Protein AF-A0A9X0G5J4-F1 (afdb_monomer)

Organism: Bacillus cereus (NCBI:txid1396)

Solvent-accessible surface area (backbone atoms only — not comparable to full-atom values): 5715 Å² total; per-residue (Å²): 119,39,72,53,86,68,70,52,47,32,41,27,30,49,96,92,41,45,35,41,32,31,70,48,96,83,78,21,30,35,34,28,34,48,49,48,91,91,50,66,84,68,47,62,73,57,51,33,65,78,42,60,88,52,58,87,53,63,67,52,71,36,42,30,36,42,84,96,50,96,49,48,25,35,60,73,44,74,75,35,48,68,69,62,44,50,56,57,53,68,69,44,40,85,66,45,75,46,127

Sequence (99 aa):
MKVIQSDILVKGYRNGNCYIIIKNENDNFNVYQLFCDVNKDMKVKDIKKIIPSLKHLPDVEIIVSFPNEKFEAFLLLHDIDVKNMNVFRIGLKNKQILL

Mean predicted aligned error: 4.48 Å

Nearest PDB structures (foldseek):
  3tz8-assembly2_B  TM=3.980E-01  e=1.057E+00  Gallus gallus
  7cja-assembly1_A  TM=3.752E-01  e=5.900E-01  Homo sapiens
  6e6e-assembly8_H  TM=4.474E-01  e=3.203E+00  Homo sapiens
  2og8-assembly2_B  TM=3.730E-01  e=2.009E+00  Homo sapiens
  7ote-assembly2_B  TM=4.032E-01  e=3.600E+00  Homo sapiens

Foldseek 3Di:
DAEDPFFFQKWFADPRWIKTWGQDPVRFIWIKIWDDPVCQPPALVNVCVVVVVCVPPDSDQAWYHYVPDPTIIGTDDPRHHPVVVVVVVVNTDPMDRGD

Secondary structure (DSSP, 8-state):
-EE--S-EEEEEEETTEEEEEEE-TTS-EEEEEE--TTTTT--HHHHHHH-GGGTTS-HHHHEEE-TT-SS-EEEEEEEE-HHHHHHHHHT-EEEEE--

Radius of gyration: 12.72 Å; Cα contacts (8 Å, |Δi|>4): 170; chains: 1; bounding box: 28×32×30 Å

Structure (mmCIF, N/CA/C/O backbone):
data_AF-A0A9X0G5J4-F1
#
_entry.id   AF-A0A9X0G5J4-F1
#
loop_
_atom_site.group_PDB
_atom_site.id
_atom_site.type_symbol
_atom_site.label_atom_id
_atom_site.label_alt_id
_atom_site.label_comp_id
_atom_site.label_asym_id
_atom_site.label_entity_id
_atom_site.label_seq_id
_atom_site.pdbx_PDB_ins_code
_atom_site.Cartn_x
_atom_site.Cartn_y
_atom_site.Cartn_z
_atom_site.occupancy
_atom_site.B_iso_or_equiv
_atom_site.auth_seq_id
_atom_site.auth_comp_id
_atom_site.auth_asym_id
_atom_site.auth_atom_id
_atom_site.pdbx_PDB_model_num
ATOM 1 N N . MET A 1 1 ? -10.318 11.495 0.542 1.00 81.06 1 MET A N 1
ATOM 2 C CA . MET A 1 1 ? -9.602 10.205 0.478 1.00 81.06 1 MET A CA 1
ATOM 3 C C . MET A 1 1 ? -9.541 9.767 -0.976 1.00 81.06 1 MET A C 1
ATOM 5 O O . MET A 1 1 ? -10.547 9.918 -1.659 1.00 81.06 1 MET A O 1
ATOM 9 N N . LYS A 1 2 ? -8.388 9.286 -1.455 1.00 89.81 2 LYS A N 1
ATOM 10 C CA . LYS A 1 2 ? -8.230 8.784 -2.829 1.00 89.81 2 LYS A CA 1
ATOM 11 C C . LYS A 1 2 ? -8.763 7.350 -2.932 1.00 89.81 2 LYS A C 1
ATOM 13 O O . LYS A 1 2 ? -8.567 6.553 -2.015 1.00 89.81 2 LYS A O 1
ATOM 18 N N . VAL A 1 3 ? -9.432 7.030 -4.037 1.00 90.50 3 V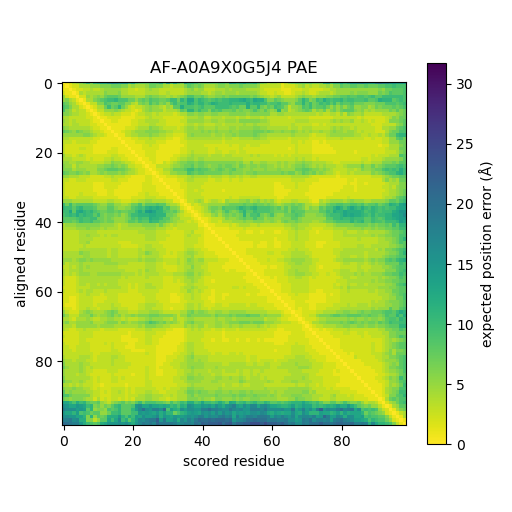AL A N 1
ATOM 19 C CA . VAL A 1 3 ? -9.811 5.654 -4.394 1.00 90.50 3 VAL A CA 1
ATOM 20 C C . VAL A 1 3 ? -8.823 5.176 -5.452 1.00 90.50 3 VAL A C 1
ATOM 22 O O . VAL A 1 3 ? -8.685 5.826 -6.489 1.00 90.50 3 VAL A O 1
ATOM 25 N N . ILE A 1 4 ? -8.111 4.080 -5.199 1.00 87.88 4 ILE A N 1
ATOM 26 C CA . ILE A 1 4 ? -7.188 3.501 -6.179 1.00 87.88 4 ILE A CA 1
ATOM 27 C C . ILE A 1 4 ? -7.984 2.628 -7.144 1.00 87.88 4 ILE A C 1
ATOM 29 O O . ILE A 1 4 ? -8.514 1.600 -6.745 1.00 87.88 4 ILE A O 1
ATOM 33 N N . GLN A 1 5 ? -8.059 3.034 -8.411 1.00 83.62 5 GLN A N 1
ATOM 34 C CA . GLN A 1 5 ? -8.730 2.264 -9.468 1.00 83.62 5 GLN A CA 1
ATOM 35 C C . GLN A 1 5 ? -7.787 1.329 -10.240 1.00 83.62 5 GLN A C 1
ATOM 37 O O . GLN A 1 5 ? -8.234 0.638 -11.146 1.00 83.62 5 GLN A O 1
ATOM 42 N N . SER A 1 6 ? -6.495 1.317 -9.906 1.00 78.56 6 SER A N 1
ATOM 43 C CA . SER A 1 6 ? -5.504 0.447 -10.541 1.00 78.56 6 SER A CA 1
ATOM 44 C C . SER A 1 6 ? -5.776 -1.026 -10.253 1.00 78.56 6 SER A C 1
ATOM 46 O O . SER A 1 6 ? -6.162 -1.379 -9.135 1.00 78.56 6 SER A O 1
ATOM 48 N N . ASP A 1 7 ? -5.471 -1.878 -11.230 1.00 78.25 7 ASP A N 1
ATOM 49 C CA . ASP A 1 7 ? -5.507 -3.323 -11.044 1.00 78.25 7 ASP A CA 1
ATOM 50 C C . ASP A 1 7 ? -4.555 -3.731 -9.914 1.00 78.25 7 ASP A C 1
ATOM 52 O O . ASP A 1 7 ? -3.367 -3.378 -9.878 1.00 78.25 7 ASP A O 1
ATOM 56 N N . ILE A 1 8 ? -5.104 -4.460 -8.944 1.00 80.56 8 ILE A N 1
ATOM 57 C CA . ILE A 1 8 ? -4.327 -5.018 -7.844 1.00 80.56 8 ILE A CA 1
ATOM 58 C C . ILE A 1 8 ? -3.470 -6.129 -8.427 1.00 80.56 8 ILE A C 1
ATOM 60 O O . ILE A 1 8 ? -4.004 -7.145 -8.834 1.00 80.56 8 ILE A O 1
ATOM 64 N N . LEU A 1 9 ? -2.146 -5.983 -8.403 1.00 80.56 9 LEU A N 1
ATOM 65 C CA . LEU A 1 9 ? -1.258 -7.027 -8.920 1.00 80.56 9 LEU A CA 1
ATOM 66 C C . LEU A 1 9 ? -1.147 -8.208 -7.959 1.00 80.56 9 LEU A C 1
ATOM 68 O O . LEU A 1 9 ? -1.057 -9.372 -8.351 1.00 80.56 9 LEU A O 1
ATOM 72 N N . VAL A 1 10 ? -1.051 -7.901 -6.666 1.00 86.56 10 VAL A N 1
ATOM 73 C CA . VAL A 1 10 ? -0.877 -8.911 -5.626 1.00 86.56 10 VAL A CA 1
ATOM 74 C C . VAL A 1 10 ? -1.612 -8.479 -4.373 1.00 86.56 10 VAL A C 1
ATOM 76 O O . VAL A 1 10 ? -1.374 -7.390 -3.849 1.00 86.56 10 VAL A O 1
ATOM 79 N N . LYS A 1 11 ? -2.410 -9.400 -3.833 1.00 91.44 11 LYS A N 1
ATOM 80 C CA . LYS A 1 11 ? -2.876 -9.371 -2.448 1.00 91.44 11 LYS A CA 1
ATOM 81 C C . LYS A 1 11 ? -2.167 -10.476 -1.675 1.00 91.44 11 LYS A C 1
ATOM 83 O O . LYS A 1 11 ? -2.155 -11.630 -2.102 1.00 91.44 11 LYS A O 1
ATOM 88 N N . GLY A 1 12 ? -1.528 -10.147 -0.559 1.00 91.44 12 GLY A N 1
ATOM 89 C CA . GLY A 1 12 ? -0.771 -11.131 0.217 1.00 91.44 12 GLY A CA 1
ATOM 90 C C . GLY A 1 12 ? -0.725 -10.817 1.701 1.00 91.44 12 GLY A C 1
ATOM 91 O O . GLY A 1 12 ? -1.018 -9.704 2.124 1.00 91.44 12 GLY A O 1
ATOM 92 N N . TYR A 1 13 ? -0.344 -11.808 2.503 1.00 91.19 13 TYR A N 1
ATOM 93 C CA . TYR A 1 13 ? -0.483 -11.744 3.955 1.00 91.19 13 TYR A CA 1
ATOM 94 C C . TYR A 1 13 ? 0.848 -11.976 4.658 1.00 9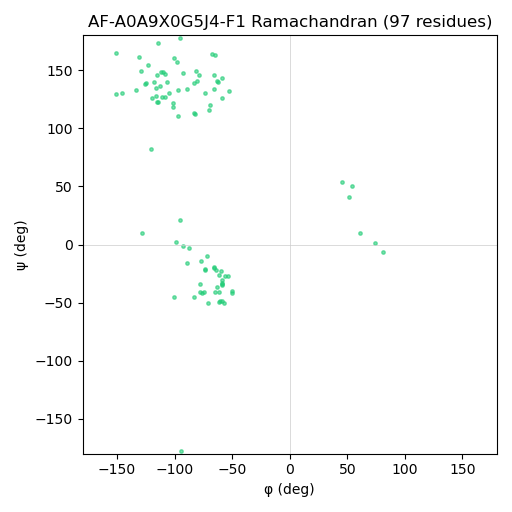1.19 13 TYR A C 1
ATOM 96 O O . TYR A 1 13 ? 1.604 -12.871 4.293 1.00 91.19 13 TYR A O 1
ATOM 104 N N . ARG A 1 14 ? 1.155 -11.225 5.714 1.00 89.81 14 ARG A N 1
ATOM 105 C CA . ARG A 1 14 ? 2.335 -11.494 6.551 1.00 89.81 14 ARG A CA 1
ATOM 106 C C . ARG A 1 14 ? 2.083 -11.027 7.974 1.00 89.81 14 ARG A C 1
ATOM 108 O O . ARG A 1 14 ? 1.677 -9.894 8.187 1.00 89.81 14 ARG A O 1
ATOM 115 N N . ASN A 1 15 ? 2.346 -11.905 8.942 1.00 86.50 15 ASN A N 1
ATOM 116 C CA . ASN A 1 15 ? 2.204 -11.621 10.375 1.00 86.50 15 ASN A CA 1
ATOM 117 C C . ASN A 1 15 ? 0.826 -11.036 10.753 1.00 86.50 15 ASN A C 1
ATOM 119 O O . ASN A 1 15 ? 0.750 -10.096 11.532 1.00 86.50 15 ASN A O 1
ATOM 123 N N . GLY A 1 16 ? -0.253 -11.558 10.160 1.00 85.56 16 GLY A N 1
ATOM 124 C CA . GLY A 1 16 ? -1.619 -11.074 10.403 1.00 85.56 16 GLY A CA 1
ATOM 125 C C . GLY A 1 16 ? -2.014 -9.813 9.626 1.00 85.56 16 GLY A C 1
ATOM 126 O O . GLY A 1 16 ? -3.183 -9.450 9.636 1.00 85.56 16 GLY A O 1
ATOM 127 N N . ASN A 1 17 ? -1.087 -9.181 8.902 1.00 90.12 17 ASN A N 1
ATOM 128 C CA . ASN A 1 17 ? -1.374 -8.017 8.066 1.00 90.12 17 ASN A CA 1
ATOM 129 C C . ASN A 1 17 ? -1.688 -8.430 6.626 1.00 90.12 17 ASN A C 1
ATOM 131 O O . ASN A 1 17 ? -1.104 -9.389 6.109 1.00 90.12 17 ASN A O 1
ATOM 135 N N . CYS A 1 18 ? -2.566 -7.669 5.976 1.00 92.25 18 CYS A N 1
ATOM 136 C CA . CYS A 1 18 ? -2.883 -7.801 4.558 1.00 92.25 18 CYS A CA 1
ATOM 137 C C . CYS A 1 18 ? -2.226 -6.667 3.770 1.00 92.25 18 CYS A C 1
ATOM 139 O O . CYS A 1 18 ? -2.369 -5.497 4.124 1.00 92.25 18 CYS A O 1
ATOM 141 N N . TYR A 1 19 ? -1.537 -7.026 2.693 1.00 94.44 19 TYR A N 1
ATOM 142 C CA . TYR A 1 19 ? -0.801 -6.121 1.823 1.00 94.44 19 TYR A CA 1
ATOM 143 C C . TYR A 1 19 ? -1.379 -6.156 0.416 1.00 94.44 19 TYR A C 1
ATOM 145 O O . TYR A 1 19 ? -1.710 -7.228 -0.097 1.00 94.44 19 TYR A O 1
ATOM 153 N N . ILE A 1 20 ? -1.452 -4.984 -0.202 1.00 93.94 20 ILE A N 1
ATOM 154 C CA . ILE A 1 20 ? -1.873 -4.777 -1.583 1.00 93.94 20 ILE A CA 1
ATOM 155 C C . ILE A 1 20 ? -0.704 -4.135 -2.322 1.00 93.94 20 ILE A C 1
ATOM 157 O O . ILE A 1 20 ? -0.168 -3.118 -1.882 1.00 93.94 20 ILE A O 1
ATOM 161 N N . ILE A 1 21 ? -0.294 -4.748 -3.427 1.00 93.94 21 ILE A N 1
ATOM 162 C CA . ILE A 1 21 ? 0.764 -4.242 -4.300 1.00 93.94 21 ILE A CA 1
ATOM 163 C C . ILE A 1 21 ? 0.118 -3.814 -5.610 1.00 93.94 21 ILE A C 1
ATOM 165 O O . ILE A 1 21 ? -0.572 -4.611 -6.250 1.00 93.94 21 ILE A O 1
ATOM 169 N N . ILE A 1 22 ? 0.388 -2.578 -6.015 1.00 93.19 22 ILE A N 1
ATOM 170 C CA . ILE A 1 22 ? -0.022 -2.037 -7.311 1.00 93.19 22 ILE A CA 1
ATOM 171 C C . ILE A 1 22 ? 1.198 -1.545 -8.076 1.00 93.19 22 ILE A C 1
ATOM 173 O O . ILE A 1 22 ? 2.205 -1.155 -7.474 1.00 93.19 22 ILE A O 1
ATOM 177 N N . LYS A 1 23 ? 1.084 -1.529 -9.401 1.00 92.44 23 LYS A N 1
ATOM 178 C CA . LYS A 1 23 ? 2.021 -0.820 -10.269 1.00 92.44 23 LYS A CA 1
ATOM 179 C C . LYS A 1 23 ? 1.618 0.649 -10.349 1.00 92.44 23 LYS A C 1
ATOM 181 O O . LYS A 1 23 ? 0.426 0.942 -10.422 1.00 92.44 23 LYS A O 1
ATOM 186 N N . ASN A 1 24 ? 2.585 1.554 -10.321 1.00 88.06 24 ASN A N 1
ATOM 187 C CA . ASN A 1 24 ? 2.360 2.968 -10.590 1.00 88.06 24 ASN A CA 1
ATOM 188 C C . ASN A 1 24 ? 2.661 3.296 -12.065 1.00 88.06 24 ASN A C 1
ATOM 190 O O . ASN A 1 24 ? 3.065 2.431 -12.842 1.00 88.06 24 ASN A O 1
ATOM 194 N N . GLU A 1 25 ? 2.451 4.555 -12.444 1.00 85.19 25 GLU A N 1
ATOM 195 C CA . GLU A 1 25 ? 2.616 5.042 -13.821 1.00 85.19 25 GLU A CA 1
ATOM 196 C C . GLU A 1 25 ? 4.073 5.003 -14.320 1.00 85.19 25 GLU A C 1
ATOM 198 O O . GLU A 1 25 ? 4.306 4.971 -15.523 1.00 85.19 25 GLU A O 1
ATOM 203 N N . ASN A 1 26 ? 5.051 4.949 -13.410 1.00 86.75 26 ASN A N 1
ATOM 204 C CA . ASN A 1 26 ? 6.485 4.951 -13.718 1.00 86.75 26 ASN A CA 1
ATOM 205 C C . ASN A 1 26 ? 7.083 3.536 -13.786 1.00 86.75 26 ASN A C 1
ATOM 207 O O . ASN A 1 26 ? 8.281 3.357 -13.586 1.00 86.75 26 ASN A O 1
ATOM 211 N N . ASP A 1 27 ? 6.250 2.517 -13.990 1.00 87.19 27 ASP A N 1
ATOM 212 C CA . ASP A 1 27 ? 6.626 1.101 -13.940 1.00 87.19 27 ASP A CA 1
ATOM 213 C C . ASP A 1 27 ? 7.184 0.586 -12.594 1.00 87.19 27 ASP A C 1
ATOM 215 O O . ASP A 1 27 ? 7.612 -0.569 -12.491 1.00 87.19 27 ASP A O 1
ATOM 219 N N . ASN A 1 28 ? 7.093 1.396 -11.541 1.00 94.88 28 ASN A N 1
ATOM 220 C CA . ASN A 1 28 ? 7.453 1.045 -10.172 1.00 94.88 28 ASN A CA 1
ATOM 221 C C . ASN A 1 28 ? 6.228 0.563 -9.381 1.00 94.88 28 ASN A C 1
ATOM 223 O O . ASN A 1 28 ? 5.122 0.435 -9.908 1.00 94.88 28 ASN A O 1
ATOM 227 N N . PHE A 1 29 ? 6.422 0.259 -8.096 1.00 94.75 29 PHE A N 1
ATOM 228 C CA . PHE A 1 29 ? 5.404 -0.358 -7.252 1.00 94.75 29 PHE A CA 1
ATOM 229 C C . PHE A 1 29 ? 5.132 0.430 -5.977 1.00 94.75 29 PHE A C 1
ATOM 231 O O . PHE A 1 29 ? 6.050 0.842 -5.268 1.00 94.75 29 PHE A O 1
ATOM 238 N N . ASN A 1 30 ? 3.852 0.531 -5.630 1.00 95.31 30 ASN A N 1
ATOM 239 C CA . ASN A 1 30 ? 3.412 0.998 -4.323 1.00 95.31 30 ASN A CA 1
ATOM 240 C C . ASN A 1 30 ? 2.886 -0.186 -3.511 1.00 95.31 30 ASN A C 1
ATOM 242 O O . ASN A 1 30 ? 2.186 -1.058 -4.033 1.00 95.31 30 ASN A O 1
ATOM 246 N N . VAL A 1 31 ? 3.212 -0.200 -2.220 1.00 95.25 31 VAL A N 1
ATOM 247 C CA . VAL A 1 31 ? 2.727 -1.204 -1.271 1.00 95.25 31 VAL A CA 1
ATOM 248 C C . VAL A 1 31 ? 1.851 -0.525 -0.248 1.00 95.25 31 VAL A C 1
ATOM 250 O O . VAL A 1 31 ? 2.299 0.361 0.482 1.00 95.25 31 VAL A O 1
ATOM 253 N N . TYR A 1 32 ? 0.625 -1.008 -0.156 1.00 95.06 32 TYR A N 1
ATOM 254 C CA . TYR A 1 32 ? -0.347 -0.591 0.831 1.00 95.06 32 TYR A CA 1
ATOM 255 C C . TYR A 1 32 ? -0.577 -1.715 1.828 1.00 95.06 32 TYR A C 1
ATOM 257 O O . TYR A 1 32 ? -0.499 -2.897 1.487 1.00 95.06 32 TYR A O 1
ATOM 265 N N . GLN A 1 33 ? -0.878 -1.347 3.064 1.00 94.25 33 GLN A N 1
ATOM 266 C CA . GLN A 1 33 ? -1.323 -2.270 4.094 1.00 94.25 33 GLN A CA 1
ATOM 267 C C . GLN A 1 33 ? -2.749 -1.897 4.493 1.00 94.25 33 GLN A C 1
ATOM 269 O O . GLN A 1 33 ? -3.013 -0.741 4.821 1.00 94.25 33 GLN A O 1
ATOM 274 N N . LEU A 1 34 ? -3.663 -2.870 4.464 1.00 93.25 34 LEU A N 1
ATOM 275 C CA . LEU A 1 34 ? -5.029 -2.656 4.940 1.00 93.25 34 LEU A CA 1
ATOM 276 C C . LEU A 1 34 ? -5.013 -2.333 6.434 1.00 93.25 34 LEU A C 1
ATOM 278 O O . LEU A 1 34 ? -4.263 -2.950 7.202 1.00 93.25 34 LEU A O 1
ATOM 282 N N . PHE A 1 35 ? -5.866 -1.400 6.848 1.00 90.88 35 PHE A N 1
ATOM 283 C CA . PHE A 1 35 ? -6.170 -1.245 8.259 1.00 90.88 35 PHE A CA 1
ATOM 284 C C . PHE A 1 35 ? -6.833 -2.520 8.788 1.00 90.88 35 PHE A C 1
ATOM 286 O O . PHE A 1 35 ? -7.667 -3.151 8.141 1.00 90.88 35 PHE A O 1
ATOM 293 N N . CYS A 1 36 ? -6.434 -2.892 9.990 1.00 81.62 36 CYS A N 1
ATOM 294 C CA . CYS A 1 36 ? -7.079 -3.862 10.848 1.00 81.62 36 CYS A CA 1
ATOM 295 C C . CYS A 1 36 ? -7.598 -3.137 12.099 1.00 81.62 36 CYS A C 1
ATOM 297 O O . CYS A 1 36 ? -7.327 -1.954 12.318 1.00 81.62 36 CYS A O 1
ATOM 299 N N . ASP A 1 37 ? -8.346 -3.836 12.950 1.00 74.62 37 ASP A N 1
ATOM 300 C CA . ASP A 1 37 ? -8.995 -3.206 14.110 1.00 74.62 37 ASP A CA 1
ATOM 301 C C . ASP A 1 37 ? -8.017 -2.465 15.036 1.00 74.62 37 ASP A C 1
ATOM 303 O O . ASP A 1 37 ? -8.395 -1.486 15.676 1.00 74.62 37 ASP A O 1
ATOM 307 N N . VAL A 1 38 ? -6.750 -2.893 15.073 1.00 74.19 38 VAL A N 1
ATOM 308 C CA . VAL A 1 38 ? -5.703 -2.293 15.914 1.00 74.19 38 VAL A CA 1
ATOM 309 C C . VAL A 1 38 ? -5.194 -0.939 15.418 1.00 74.19 38 VAL A C 1
ATOM 311 O O . VAL A 1 38 ? -4.617 -0.195 16.204 1.00 74.19 38 VAL A O 1
ATOM 314 N N . ASN A 1 39 ? -5.368 -0.606 14.138 1.00 79.12 39 ASN A N 1
ATOM 315 C CA . ASN A 1 39 ? -4.847 0.634 13.554 1.00 79.12 39 ASN A CA 1
ATOM 316 C C . ASN A 1 39 ? -5.901 1.456 12.797 1.00 79.12 39 ASN A C 1
ATOM 318 O O . ASN A 1 39 ? -5.545 2.461 12.187 1.00 79.12 39 ASN A O 1
ATOM 322 N N . LYS A 1 40 ? -7.185 1.094 12.904 1.00 77.88 40 LYS A N 1
ATOM 323 C CA . LYS A 1 40 ? -8.317 1.776 12.252 1.00 77.88 40 LYS A CA 1
ATOM 324 C C . LYS A 1 40 ? -8.408 3.290 12.511 1.00 77.88 40 LYS A C 1
ATOM 326 O O . LYS A 1 40 ? -8.949 4.011 11.685 1.00 77.88 40 LYS A O 1
ATOM 331 N N . ASP A 1 41 ? -7.886 3.766 13.645 1.00 84.69 41 ASP A N 1
ATOM 332 C CA . ASP A 1 41 ? -7.969 5.174 14.061 1.00 84.69 41 ASP A CA 1
ATOM 333 C C . ASP A 1 41 ? -6.689 5.9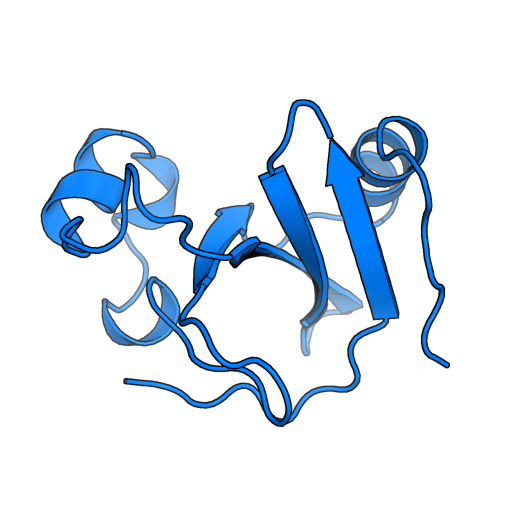77 13.743 1.00 84.69 41 ASP A C 1
ATOM 335 O O . ASP A 1 41 ? -6.588 7.161 14.089 1.00 84.69 41 ASP A O 1
ATOM 339 N N . MET A 1 42 ? -5.685 5.356 13.106 1.00 89.44 42 MET A N 1
ATOM 340 C CA . MET A 1 42 ? -4.451 6.050 12.732 1.00 89.44 42 MET A CA 1
ATOM 341 C C . MET A 1 42 ? -4.723 7.123 11.680 1.00 89.44 42 MET A C 1
ATOM 343 O O . MET A 1 42 ? -5.355 6.882 10.655 1.00 89.44 42 MET A O 1
ATOM 347 N N . LYS A 1 43 ? -4.166 8.317 11.896 1.00 92.62 43 LYS A N 1
ATOM 348 C CA . LYS A 1 43 ? -4.271 9.428 10.946 1.00 92.62 43 LYS A CA 1
ATOM 349 C C . LYS A 1 43 ? -2.996 9.542 10.118 1.00 92.62 43 LYS A C 1
ATOM 351 O O . LYS A 1 43 ? -1.918 9.123 10.539 1.00 92.62 43 LYS A O 1
ATOM 356 N N . VAL A 1 44 ? -3.088 10.219 8.972 1.00 93.44 44 VAL A N 1
ATOM 357 C CA . VAL A 1 44 ? -1.944 10.476 8.075 1.00 93.44 44 VAL A CA 1
ATOM 358 C C . VAL A 1 44 ? -0.734 11.057 8.817 1.00 93.44 44 VAL A C 1
ATOM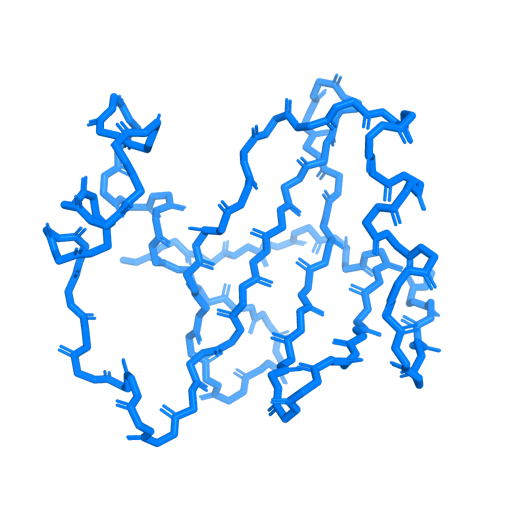 360 O O . VAL A 1 44 ? 0.397 10.624 8.601 1.00 93.44 44 VAL A O 1
ATOM 363 N N . LYS A 1 45 ? -0.962 11.992 9.748 1.00 94.56 45 LYS A N 1
ATOM 364 C CA . LYS A 1 45 ? 0.103 12.589 10.571 1.00 94.56 45 LYS A CA 1
ATOM 365 C C . LYS A 1 45 ? 0.873 11.556 11.404 1.00 94.56 45 LYS A C 1
ATOM 367 O O . LYS A 1 45 ? 2.066 11.737 11.629 1.00 94.56 45 LYS A O 1
ATOM 372 N N . ASP A 1 46 ? 0.206 10.506 11.876 1.00 94.25 46 ASP A N 1
ATOM 373 C CA . ASP A 1 46 ? 0.801 9.475 12.727 1.00 94.25 46 ASP A CA 1
ATOM 374 C C . ASP A 1 46 ? 1.630 8.522 11.861 1.00 94.25 46 ASP A C 1
ATOM 376 O O . ASP A 1 46 ? 2.779 8.222 12.185 1.00 94.25 46 ASP A O 1
ATOM 380 N N . ILE A 1 47 ? 1.113 8.171 10.681 1.00 93.44 47 ILE A N 1
ATOM 381 C CA . ILE A 1 47 ? 1.838 7.388 9.673 1.00 93.44 47 ILE A CA 1
ATOM 382 C C . ILE A 1 47 ? 3.103 8.126 9.217 1.00 93.44 47 ILE A C 1
ATOM 384 O O . ILE A 1 47 ? 4.188 7.556 9.259 1.00 93.44 47 ILE A O 1
ATOM 388 N N . LYS A 1 48 ? 3.014 9.419 8.874 1.00 95.00 48 LYS A N 1
ATOM 389 C CA . LYS A 1 48 ? 4.174 10.241 8.469 1.00 95.00 48 LYS A CA 1
ATOM 390 C C . LYS A 1 48 ? 5.219 10.434 9.576 1.00 95.00 48 LYS A C 1
ATOM 392 O O . LYS A 1 48 ? 6.373 10.756 9.283 1.00 95.00 48 LYS A O 1
ATOM 397 N N . LYS A 1 49 ? 4.839 10.273 10.849 1.00 94.62 49 LYS A N 1
ATOM 398 C CA . LYS A 1 49 ? 5.795 10.246 11.969 1.00 94.62 49 LYS A CA 1
ATOM 399 C C . LYS A 1 49 ? 6.560 8.924 12.021 1.00 94.62 49 LYS A C 1
ATOM 401 O O . LYS A 1 49 ? 7.761 8.956 12.261 1.00 94.62 49 LYS A O 1
ATOM 406 N N . ILE A 1 50 ? 5.879 7.802 11.784 1.00 93.19 50 ILE A N 1
ATOM 407 C CA . ILE A 1 50 ? 6.463 6.450 11.825 1.00 93.19 50 ILE A CA 1
ATOM 408 C C . ILE A 1 50 ? 7.265 6.140 10.556 1.00 93.19 50 ILE A C 1
ATOM 410 O O . ILE A 1 50 ? 8.289 5.468 10.630 1.00 93.19 50 ILE A O 1
ATOM 414 N N . ILE A 1 51 ? 6.827 6.655 9.404 1.00 93.25 51 ILE A N 1
ATOM 415 C CA . ILE A 1 51 ? 7.444 6.443 8.092 1.00 93.25 51 ILE A CA 1
ATOM 416 C C . ILE A 1 51 ? 7.854 7.809 7.512 1.00 93.25 51 ILE A C 1
ATOM 418 O O . ILE A 1 51 ? 7.123 8.404 6.713 1.00 93.25 51 ILE A O 1
ATOM 422 N N . PRO A 1 52 ? 9.022 8.352 7.911 1.00 91.12 52 PRO A N 1
ATOM 423 C CA . PRO A 1 52 ? 9.435 9.699 7.524 1.00 91.12 52 PRO A CA 1
ATOM 424 C C . PRO A 1 52 ? 9.603 9.889 6.017 1.00 91.12 52 PRO A C 1
ATOM 426 O O . PRO A 1 52 ? 9.442 11.010 5.535 1.00 91.12 52 PRO A O 1
ATOM 429 N N . SER A 1 53 ? 9.891 8.814 5.274 1.00 91.69 53 SER A N 1
ATOM 430 C CA . SER A 1 53 ? 10.005 8.858 3.814 1.00 91.69 53 SER A CA 1
ATOM 431 C C . SER A 1 53 ? 8.716 9.328 3.144 1.00 91.69 53 SER A C 1
ATOM 433 O O . SER A 1 53 ? 8.793 9.893 2.067 1.00 91.69 53 SER A O 1
ATOM 435 N N . LEU A 1 54 ? 7.550 9.205 3.785 1.00 94.44 54 LEU A N 1
ATOM 436 C CA . LEU A 1 54 ? 6.265 9.627 3.220 1.00 94.44 54 LEU A CA 1
ATOM 437 C C . LEU A 1 54 ? 5.922 11.101 3.491 1.00 94.44 54 LEU A C 1
ATOM 439 O O . LEU A 1 54 ? 4.894 11.587 3.026 1.00 94.44 54 LEU A O 1
ATOM 443 N N . LYS A 1 55 ? 6.746 11.844 4.247 1.00 94.69 55 LYS A N 1
ATOM 444 C CA . LYS A 1 55 ? 6.430 13.229 4.655 1.00 94.69 55 LYS A CA 1
ATOM 445 C C . LYS A 1 55 ? 6.196 14.180 3.482 1.00 94.69 55 LYS A C 1
ATOM 447 O O . LYS A 1 55 ? 5.354 15.067 3.602 1.00 94.69 55 LYS A O 1
ATOM 452 N N . HIS A 1 56 ? 6.930 13.983 2.390 1.00 93.62 56 HIS A N 1
ATOM 453 C CA . HIS A 1 56 ? 6.872 14.824 1.196 1.00 93.62 56 HIS A CA 1
ATOM 454 C C . HIS A 1 56 ? 5.645 14.547 0.315 1.00 93.62 56 HIS A C 1
ATOM 456 O O . HIS A 1 56 ? 5.334 15.350 -0.559 1.00 93.62 56 HIS A O 1
ATOM 462 N N . LEU A 1 57 ? 4.944 13.432 0.537 1.00 94.44 57 LEU A N 1
ATOM 463 C CA . LEU A 1 57 ? 3.785 13.060 -0.265 1.00 94.44 57 LEU A CA 1
ATOM 464 C C . LEU A 1 57 ? 2.522 13.795 0.206 1.00 94.44 57 LEU A C 1
ATOM 466 O O . LEU A 1 57 ? 2.373 14.052 1.407 1.00 94.44 57 LEU A O 1
ATOM 470 N N . PRO A 1 58 ? 1.575 14.093 -0.695 1.00 94.12 58 PRO A N 1
ATOM 471 C CA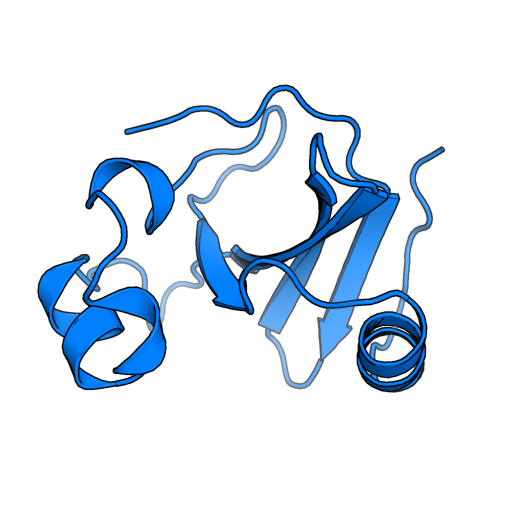 . PRO A 1 58 ? 0.263 14.608 -0.322 1.00 94.12 58 PRO A CA 1
ATOM 472 C C . PRO A 1 58 ? -0.481 13.649 0.612 1.00 94.12 58 PRO A C 1
ATOM 474 O O . PRO A 1 58 ? -0.439 12.434 0.433 1.00 94.12 58 PRO A O 1
ATOM 477 N N . ASP A 1 59 ? -1.226 14.185 1.580 1.00 93.88 59 ASP A N 1
ATOM 478 C CA . ASP A 1 59 ? -1.968 13.362 2.548 1.00 93.88 59 ASP A CA 1
ATOM 479 C C . ASP A 1 59 ? -2.978 12.416 1.879 1.00 93.88 59 ASP A C 1
ATOM 481 O O . ASP A 1 59 ? -3.217 11.313 2.370 1.00 93.88 59 ASP A O 1
ATOM 485 N N . VAL A 1 60 ? -3.524 12.824 0.729 1.00 92.25 60 VAL A N 1
ATOM 486 C CA . VAL A 1 60 ? -4.489 12.039 -0.056 1.00 92.25 60 VAL A CA 1
ATOM 487 C C . VAL A 1 60 ? -3.903 10.753 -0.643 1.00 92.25 60 VAL A C 1
ATOM 489 O O . VAL A 1 60 ? -4.669 9.862 -0.990 1.00 92.25 60 VAL A O 1
ATOM 492 N N . GLU A 1 61 ? -2.575 10.653 -0.745 1.00 92.12 61 GLU A N 1
ATOM 493 C CA . GLU A 1 61 ? -1.860 9.468 -1.238 1.00 92.12 61 GLU A CA 1
ATOM 494 C C . GLU A 1 61 ? -1.521 8.480 -0.113 1.00 92.12 61 GLU A C 1
ATOM 496 O O . GLU A 1 61 ? -1.178 7.329 -0.377 1.00 92.12 61 GLU A O 1
ATOM 501 N N . ILE A 1 62 ? -1.592 8.923 1.149 1.00 95.00 62 ILE A N 1
ATOM 502 C CA . ILE A 1 62 ? -1.146 8.121 2.292 1.00 95.00 62 ILE A CA 1
ATOM 503 C C . ILE A 1 62 ? -2.218 7.148 2.749 1.00 95.00 62 ILE A C 1
ATOM 505 O O . ILE A 1 62 ? -1.888 6.003 3.020 1.00 95.00 62 ILE A O 1
ATOM 509 N N . ILE A 1 63 ? -3.469 7.594 2.862 1.00 95.00 63 ILE A N 1
ATOM 510 C CA . ILE A 1 63 ? -4.605 6.729 3.192 1.00 95.00 63 ILE A CA 1
ATOM 511 C C . ILE A 1 63 ? -5.538 6.693 1.991 1.00 95.00 63 ILE A C 1
ATOM 513 O O . ILE A 1 63 ? -6.017 7.731 1.522 1.00 95.00 63 ILE A O 1
ATOM 517 N N . VAL A 1 64 ? -5.781 5.484 1.502 1.00 93.50 64 VAL A N 1
ATOM 518 C CA . VAL A 1 64 ? -6.539 5.225 0.285 1.00 93.50 64 VAL A CA 1
ATOM 519 C C . VAL A 1 64 ? -7.596 4.158 0.527 1.00 93.50 64 VAL A C 1
ATOM 521 O O . VAL A 1 64 ? -7.515 3.367 1.463 1.00 93.50 64 VAL A O 1
ATOM 524 N N . SER A 1 65 ? -8.576 4.107 -0.363 1.00 92.44 65 SER A N 1
ATOM 525 C CA . SER A 1 65 ? -9.539 3.009 -0.441 1.00 92.44 65 SER A CA 1
ATOM 526 C C . SER A 1 65 ? -9.322 2.220 -1.728 1.00 92.44 65 SER A C 1
ATOM 528 O O . SER A 1 65 ? -8.906 2.779 -2.746 1.00 92.44 65 SER A O 1
ATOM 530 N N . PHE A 1 66 ? -9.602 0.920 -1.675 1.00 90.00 66 PHE A N 1
ATOM 531 C CA . PHE A 1 66 ? -9.572 0.032 -2.832 1.00 90.00 66 PHE A CA 1
ATOM 532 C C . PHE A 1 66 ? -10.994 -0.446 -3.150 1.00 90.00 66 PHE A C 1
ATOM 534 O O . PHE A 1 66 ? -11.722 -0.824 -2.226 1.00 90.00 66 PHE A O 1
ATOM 541 N N . PRO A 1 67 ? -11.402 -0.466 -4.431 1.00 83.25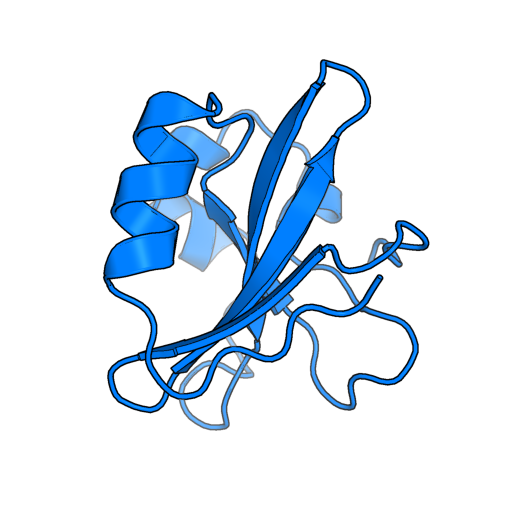 67 PRO A N 1
ATOM 542 C CA . PRO A 1 67 ? -12.627 -1.123 -4.854 1.00 83.25 67 PRO A CA 1
ATOM 543 C C . PRO A 1 67 ? -12.629 -2.568 -4.349 1.00 83.25 67 PRO A C 1
ATOM 545 O O . PRO A 1 67 ? -11.642 -3.282 -4.502 1.00 83.25 67 PRO A O 1
ATOM 548 N N . ASN A 1 68 ? -13.741 -2.996 -3.750 1.00 82.44 68 ASN A N 1
ATOM 549 C CA . ASN A 1 68 ? -13.947 -4.335 -3.176 1.00 82.44 68 ASN A CA 1
ATOM 550 C C . ASN A 1 68 ? -13.230 -4.635 -1.848 1.00 82.44 68 ASN A C 1
ATOM 552 O O . ASN A 1 68 ? -13.415 -5.726 -1.303 1.00 82.44 68 ASN A O 1
ATOM 556 N N . GLU A 1 69 ? -12.493 -3.687 -1.268 1.00 85.88 69 GLU A N 1
ATOM 557 C CA . GLU A 1 69 ? -11.992 -3.819 0.100 1.00 85.88 69 GLU A CA 1
ATOM 558 C C . GLU A 1 69 ? -12.914 -3.094 1.082 1.00 85.88 69 GLU A C 1
ATOM 560 O O . GLU A 1 69 ? -13.316 -1.952 0.873 1.00 85.88 69 GLU A O 1
ATOM 565 N N . LYS A 1 70 ? -13.251 -3.768 2.187 1.00 84.25 70 LYS A N 1
ATOM 566 C CA . LYS A 1 70 ? -14.091 -3.181 3.246 1.00 84.25 70 LYS A CA 1
ATOM 567 C C . LYS A 1 70 ? -13.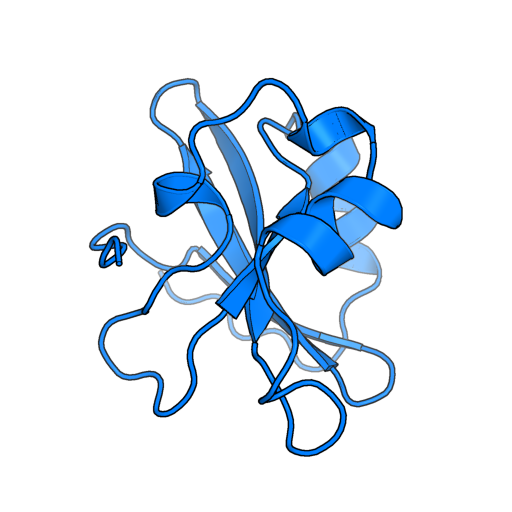354 -2.140 4.085 1.00 84.25 70 LYS A C 1
ATOM 569 O O . LYS A 1 70 ? -13.997 -1.330 4.744 1.00 84.25 70 LYS A O 1
ATOM 574 N N . PHE A 1 71 ? -12.028 -2.209 4.098 1.00 86.38 71 PHE A N 1
ATOM 575 C CA . PHE A 1 71 ? -11.171 -1.377 4.927 1.00 86.38 71 PHE A CA 1
ATOM 576 C C . PHE A 1 71 ? -10.320 -0.466 4.051 1.00 86.38 71 PHE A C 1
ATOM 578 O O . PHE A 1 71 ? -9.882 -0.852 2.966 1.00 86.38 71 PHE A O 1
ATOM 585 N N . GLU A 1 72 ? -10.064 0.736 4.557 1.00 92.31 72 GLU A N 1
ATOM 586 C CA . GLU A 1 72 ? -9.050 1.624 4.003 1.00 92.31 72 GLU A CA 1
ATOM 587 C C . GLU A 1 72 ? -7.652 1.002 4.165 1.00 92.31 72 GLU A C 1
ATOM 589 O O . GLU A 1 72 ? -7.429 0.080 4.957 1.00 92.31 72 GLU A O 1
ATOM 594 N N . ALA A 1 73 ? -6.693 1.519 3.410 1.00 93.88 73 ALA A N 1
ATOM 595 C CA . ALA A 1 73 ? -5.309 1.088 3.429 1.00 93.88 73 ALA A CA 1
ATOM 596 C C . ALA A 1 73 ? -4.391 2.290 3.598 1.00 93.88 73 ALA A C 1
ATOM 598 O O . ALA A 1 73 ? -4.684 3.371 3.088 1.00 93.88 73 ALA A O 1
ATOM 599 N N . PHE A 1 74 ? -3.243 2.085 4.237 1.00 94.69 74 PHE A N 1
ATOM 600 C CA . PHE A 1 74 ? -2.192 3.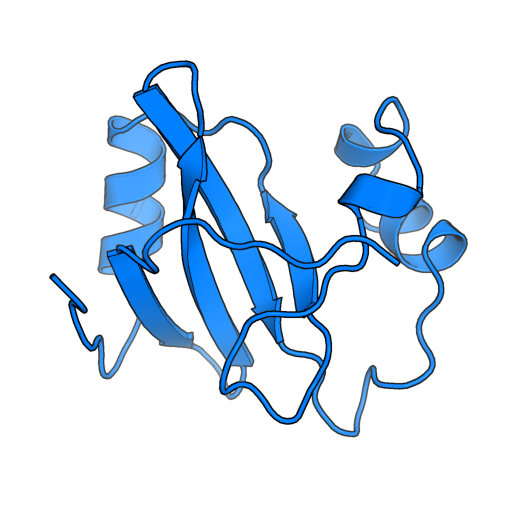090 4.268 1.00 94.69 74 PHE A CA 1
ATOM 601 C C . PHE A 1 74 ? -0.995 2.694 3.409 1.00 94.69 74 PHE A C 1
ATOM 603 O O . PHE A 1 74 ? -0.647 1.517 3.290 1.00 94.69 74 PHE A O 1
ATOM 610 N N . LEU A 1 75 ? -0.351 3.695 2.820 1.00 95.50 75 LEU A N 1
ATOM 611 C CA . LEU A 1 75 ? 0.870 3.554 2.048 1.00 95.50 75 LEU A CA 1
ATOM 612 C C . LEU A 1 75 ? 2.021 3.181 2.984 1.00 95.50 75 LEU A C 1
ATOM 614 O O . LEU A 1 75 ? 2.346 3.916 3.915 1.00 95.50 75 LEU A O 1
ATOM 618 N N . LEU A 1 76 ? 2.631 2.029 2.729 1.00 95.12 76 LEU A N 1
ATOM 619 C CA . LEU A 1 76 ? 3.769 1.514 3.483 1.00 95.12 76 LEU A CA 1
ATOM 620 C C . LEU A 1 76 ? 5.080 1.775 2.740 1.00 95.12 76 LEU A C 1
ATOM 622 O O . LEU A 1 76 ? 6.054 2.213 3.347 1.00 95.12 76 LEU A O 1
ATOM 626 N N . LEU A 1 77 ? 5.097 1.504 1.432 1.00 95.06 77 LEU A N 1
ATOM 627 C CA . LEU A 1 77 ? 6.249 1.717 0.558 1.00 95.06 77 LEU A CA 1
ATOM 628 C C . LEU A 1 77 ? 5.800 2.417 -0.726 1.00 95.06 77 LEU A C 1
ATOM 630 O O . LEU A 1 77 ? 4.822 1.997 -1.343 1.00 95.06 77 LEU A O 1
ATOM 634 N N . HIS A 1 78 ? 6.527 3.458 -1.121 1.00 95.25 78 HIS A N 1
ATOM 635 C CA . HIS A 1 78 ? 6.219 4.294 -2.277 1.00 95.25 78 HIS A CA 1
ATOM 636 C C . HIS A 1 78 ? 7.315 4.173 -3.332 1.00 95.25 78 HIS A C 1
ATOM 638 O O . HIS A 1 78 ? 8.490 4.271 -2.982 1.00 95.25 78 HIS A O 1
ATOM 644 N N . ASP A 1 79 ? 6.913 4.017 -4.591 1.00 94.75 79 ASP A N 1
ATOM 645 C CA . ASP A 1 79 ? 7.779 4.077 -5.771 1.00 94.75 79 ASP A CA 1
ATOM 646 C C . ASP A 1 79 ? 8.987 3.127 -5.702 1.00 94.75 79 ASP A C 1
ATOM 648 O O . ASP A 1 79 ? 10.143 3.504 -5.871 1.00 94.75 79 ASP A O 1
ATOM 652 N N . ILE A 1 80 ? 8.708 1.864 -5.391 1.00 95.25 80 ILE A N 1
ATOM 653 C CA . ILE A 1 80 ? 9.720 0.825 -5.216 1.00 95.25 80 ILE A CA 1
ATOM 654 C C . ILE A 1 80 ? 10.002 0.134 -6.547 1.00 95.25 80 ILE A C 1
ATOM 656 O O . ILE A 1 80 ? 9.073 -0.292 -7.227 1.00 95.25 80 ILE A O 1
ATOM 660 N N . ASP A 1 81 ? 11.277 -0.056 -6.885 1.00 95.00 81 ASP A N 1
ATOM 661 C CA . ASP A 1 81 ? 11.682 -0.783 -8.088 1.00 95.00 81 ASP A CA 1
ATOM 662 C C . ASP A 1 81 ? 11.348 -2.287 -8.035 1.00 95.00 81 ASP A C 1
ATOM 664 O O . ASP A 1 81 ? 11.122 -2.890 -6.980 1.00 95.00 81 ASP A O 1
ATOM 668 N N . VAL A 1 82 ? 11.385 -2.935 -9.201 1.00 92.25 82 VAL A N 1
ATOM 669 C CA . VAL A 1 82 ? 11.048 -4.357 -9.360 1.00 92.25 82 VAL A CA 1
ATOM 670 C C . VAL A 1 82 ? 11.917 -5.306 -8.524 1.00 92.25 82 VAL A C 1
ATOM 672 O O . VAL A 1 82 ? 11.430 -6.345 -8.069 1.00 92.25 82 VAL A O 1
ATOM 675 N N . LYS A 1 83 ? 13.197 -4.990 -8.292 1.00 93.19 83 LYS A N 1
ATOM 676 C CA . LYS A 1 83 ? 14.107 -5.862 -7.538 1.00 93.19 83 LYS A CA 1
ATOM 677 C C . LYS A 1 83 ? 13.719 -5.856 -6.066 1.00 93.19 83 LYS A C 1
ATOM 679 O O . LYS A 1 83 ? 13.509 -6.921 -5.484 1.00 93.19 83 LYS A O 1
ATOM 684 N N . ASN A 1 84 ? 13.562 -4.670 -5.490 1.00 93.44 84 ASN A N 1
ATOM 685 C CA . ASN A 1 84 ? 13.110 -4.505 -4.114 1.00 93.44 84 ASN A CA 1
ATOM 686 C C . ASN A 1 84 ? 11.684 -5.036 -3.924 1.00 93.44 84 ASN A C 1
ATOM 688 O O . ASN A 1 84 ? 11.391 -5.700 -2.924 1.00 93.44 84 ASN A O 1
ATOM 692 N N . MET A 1 85 ? 10.820 -4.856 -4.927 1.00 93.94 85 MET A N 1
ATOM 693 C CA . MET A 1 85 ? 9.471 -5.405 -4.895 1.00 93.94 85 MET A CA 1
ATOM 694 C C . MET A 1 85 ? 9.449 -6.926 -4.891 1.00 93.94 85 MET A C 1
ATOM 696 O O . MET A 1 85 ? 8.693 -7.532 -4.134 1.00 93.94 85 MET A O 1
ATOM 700 N N . ASN A 1 86 ? 10.308 -7.569 -5.680 1.00 90.31 86 ASN A N 1
ATOM 701 C CA . ASN A 1 86 ? 10.421 -9.022 -5.682 1.00 90.31 86 ASN A CA 1
ATOM 702 C C . ASN A 1 86 ? 10.852 -9.565 -4.319 1.00 90.31 86 ASN A C 1
ATOM 704 O O . ASN A 1 86 ? 10.272 -10.549 -3.858 1.00 90.31 86 ASN A O 1
ATOM 708 N N . VAL A 1 87 ? 11.800 -8.907 -3.647 1.00 91.06 87 VAL A N 1
ATOM 709 C CA . VAL A 1 87 ? 12.222 -9.283 -2.288 1.00 91.06 87 VAL A CA 1
ATOM 710 C C . VAL A 1 87 ? 11.054 -9.176 -1.308 1.00 91.06 87 VAL A C 1
ATOM 712 O O . VAL A 1 87 ? 10.770 -10.135 -0.586 1.00 91.06 87 VAL A O 1
ATOM 715 N N . PHE A 1 88 ? 10.335 -8.048 -1.313 1.00 91.50 88 PHE A N 1
ATOM 716 C CA . PHE A 1 88 ? 9.157 -7.873 -0.462 1.00 91.50 88 PHE A CA 1
ATOM 717 C C . PHE A 1 88 ? 8.104 -8.947 -0.748 1.00 91.50 88 PHE A C 1
ATOM 719 O O . PHE A 1 88 ? 7.624 -9.622 0.167 1.00 91.50 88 PHE A O 1
ATOM 726 N N . ARG A 1 89 ? 7.804 -9.154 -2.035 1.00 89.00 89 ARG A N 1
ATOM 727 C CA . ARG A 1 89 ? 6.833 -10.133 -2.502 1.00 89.00 89 ARG A CA 1
ATOM 728 C C . ARG A 1 89 ? 7.207 -11.511 -2.000 1.00 89.00 89 ARG A C 1
ATOM 730 O O . ARG A 1 89 ? 6.344 -12.143 -1.418 1.00 89.00 89 ARG A O 1
ATOM 737 N N . ILE A 1 90 ? 8.444 -11.991 -2.152 1.00 87.81 90 ILE A N 1
ATOM 738 C CA . ILE A 1 90 ? 8.870 -13.327 -1.684 1.00 87.81 90 ILE A CA 1
ATOM 739 C C . ILE A 1 90 ? 8.468 -13.572 -0.222 1.00 87.81 90 ILE A C 1
ATOM 741 O O . ILE A 1 90 ? 7.941 -14.643 0.068 1.00 87.81 90 ILE A O 1
ATOM 745 N N . GLY A 1 91 ? 8.586 -12.564 0.647 1.00 86.38 91 GLY A N 1
ATOM 746 C CA . GLY A 1 91 ? 8.242 -12.659 2.067 1.00 86.38 91 GLY A CA 1
ATOM 747 C C . GLY A 1 91 ? 6.748 -12.743 2.421 1.00 86.38 91 GLY A C 1
ATOM 748 O O . GLY A 1 91 ? 6.436 -12.992 3.588 1.00 86.38 91 GLY A O 1
ATOM 749 N N . LEU A 1 92 ? 5.816 -12.532 1.482 1.00 88.62 92 LEU A N 1
ATOM 750 C CA . LEU A 1 92 ? 4.376 -12.672 1.752 1.00 88.62 92 LEU A CA 1
ATOM 751 C C . LEU A 1 92 ? 3.945 -14.154 1.755 1.00 88.62 92 LEU A C 1
ATOM 753 O O . LEU A 1 92 ? 4.437 -14.967 0.975 1.00 88.62 92 LEU A O 1
ATOM 757 N N . LYS A 1 93 ? 2.980 -14.497 2.607 1.00 81.75 93 LYS A N 1
ATOM 758 C CA . LYS A 1 93 ? 2.261 -15.781 2.664 1.00 81.75 93 LYS A CA 1
ATOM 759 C C . LYS A 1 93 ? 0.920 -15.666 1.926 1.00 81.75 93 LYS A C 1
ATOM 761 O O . LYS A 1 93 ? 0.389 -14.564 1.801 1.00 81.75 93 LYS A O 1
ATOM 766 N N . ASN A 1 94 ? 0.371 -16.797 1.468 1.00 70.81 94 ASN A N 1
ATOM 767 C CA . ASN A 1 94 ? -0.964 -16.908 0.850 1.00 70.81 94 ASN A CA 1
ATOM 768 C C . ASN A 1 94 ? -1.256 -15.806 -0.186 1.00 70.81 94 ASN A C 1
ATOM 770 O O . ASN A 1 94 ? -2.230 -15.068 -0.068 1.00 70.81 94 ASN A O 1
ATOM 774 N N . LYS A 1 95 ? -0.364 -15.652 -1.171 1.00 73.62 95 LYS A N 1
ATOM 775 C CA . LYS A 1 95 ? -0.503 -14.634 -2.219 1.00 73.62 95 LYS A CA 1
ATOM 776 C C . LYS A 1 95 ? -1.603 -15.033 -3.190 1.00 73.62 95 LYS A C 1
ATOM 778 O O . LYS A 1 95 ? -1.556 -16.133 -3.733 1.00 73.62 95 LYS A O 1
ATOM 783 N N . GLN A 1 96 ? -2.511 -14.111 -3.466 1.00 71.44 96 GLN A N 1
ATOM 784 C CA . GLN A 1 96 ? -3.336 -14.145 -4.664 1.00 71.44 96 GLN A CA 1
ATOM 785 C C . GLN A 1 96 ? -2.737 -13.157 -5.659 1.00 71.44 96 GLN A C 1
ATOM 787 O O . GLN A 1 96 ? -2.604 -11.967 -5.366 1.00 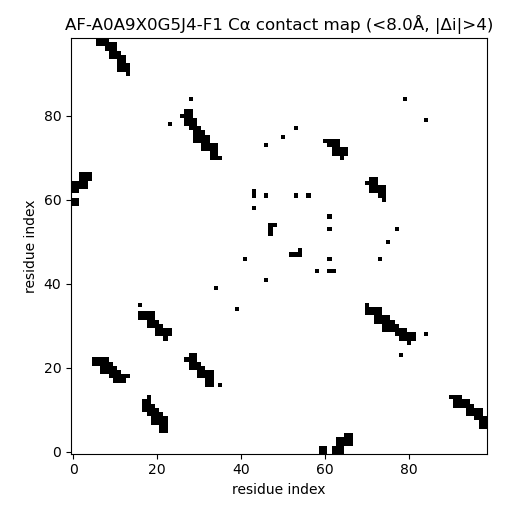71.44 96 GLN A O 1
ATOM 792 N N . ILE A 1 97 ? -2.308 -13.683 -6.806 1.00 68.69 97 ILE A N 1
ATOM 793 C CA . ILE A 1 97 ? -1.986 -12.859 -7.967 1.00 68.69 97 ILE A CA 1
ATOM 794 C C . ILE A 1 97 ? -3.330 -12.588 -8.628 1.00 68.69 97 ILE A C 1
ATOM 796 O O . ILE A 1 97 ? -3.994 -13.525 -9.069 1.00 68.69 97 ILE A O 1
ATOM 800 N N . LEU A 1 98 ? -3.750 -11.332 -8.595 1.00 60.69 98 LEU A N 1
ATOM 801 C CA . LEU A 1 98 ? -4.945 -10.873 -9.281 1.00 60.69 98 LEU A CA 1
ATOM 802 C C . LEU A 1 98 ? -4.410 -10.286 -10.596 1.00 60.69 98 LEU A C 1
ATOM 804 O O . LEU A 1 98 ? -3.586 -9.375 -10.574 1.00 60.69 98 LEU A O 1
ATOM 808 N N . LEU A 1 99 ? -4.709 -10.962 -11.707 1.00 48.22 99 LEU A N 1
ATOM 809 C CA . LEU A 1 99 ? -4.298 -10.576 -13.061 1.00 48.22 99 LEU A CA 1
ATOM 810 C C . LEU A 1 99 ? -5.466 -9.907 -13.771 1.00 48.22 99 LEU A C 1
ATOM 812 O O . LEU A 1 99 ? -6.599 -10.408 -13.582 1.00 48.22 99 LEU A O 1
#

pLDDT: mean 88.59, std 8.07, range [48.22, 95.5]